Protein AF-A0A3D6EWJ1-F1 (afdb_monomer)

Sequence (166 aa):
MKTKVALLCLALIFSGMQVFAQLSKAEKKEWKKKAKEYAKNPSNLKTFTEAKQTADNDNSSLKGQVSTLNSQISQKNTRIAELEDQLSRMRGDLTSAKAELEQLKAAPPANSMDFSKGVVFKVQIGAFKNKDLSKYFENNPNFGGEATDKGEQKFTIGIFRDYWEA

Solvent-accessible surface area (backbone atoms only — not comparable to full-atom values): 9701 Å² total; per-residue (Å²): 112,71,68,61,52,50,52,51,52,55,52,56,58,61,74,64,60,75,78,71,86,70,73,48,76,65,55,52,52,51,53,54,49,52,53,54,52,37,70,75,38,60,65,61,48,51,54,52,50,53,51,49,52,50,50,53,50,50,52,52,50,51,51,52,51,51,54,50,50,50,51,52,50,52,52,50,52,54,51,50,54,52,52,52,53,50,51,54,51,52,52,50,51,52,51,51,53,50,52,51,50,53,48,42,67,76,54,57,77,80,63,90,82,55,77,92,59,82,75,72,40,63,39,71,81,48,71,37,71,90,63,88,64,68,88,50,34,86,83,27,99,48,33,45,69,49,82,42,100,84,63,30,37,35,33,30,43,50,76,26,79,43,78,91,78,91

Radius of gyration: 50.81 Å; Cα contacts (8 Å, |Δi|>4): 87; chains: 1; bounding box: 126×42×107 Å

Structure (mmCIF, N/CA/C/O backbone):
data_AF-A0A3D6EWJ1-F1
#
_entry.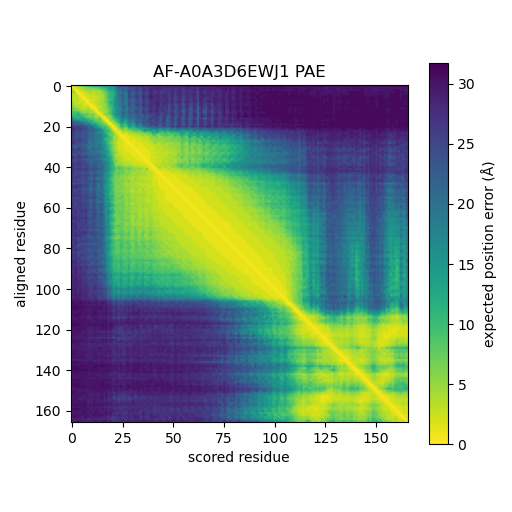id   AF-A0A3D6EWJ1-F1
#
loop_
_atom_site.group_PDB
_atom_site.id
_atom_site.type_symbol
_atom_site.label_atom_id
_atom_site.label_alt_id
_atom_site.label_comp_id
_atom_site.label_asym_id
_atom_site.label_entity_id
_atom_site.label_seq_id
_atom_site.pdbx_PDB_ins_code
_atom_site.Cartn_x
_atom_site.Cartn_y
_atom_site.Cartn_z
_atom_site.occupancy
_atom_site.B_iso_or_equiv
_atom_site.auth_seq_id
_atom_site.auth_comp_id
_atom_site.auth_asym_id
_atom_site.auth_atom_id
_atom_site.pdbx_PDB_model_num
ATOM 1 N N . MET A 1 1 ? -69.805 -19.965 7.493 1.00 55.84 1 MET A N 1
ATOM 2 C CA . MET A 1 1 ? -68.573 -19.210 7.146 1.00 55.84 1 MET A CA 1
ATOM 3 C C . MET A 1 1 ? -68.200 -18.165 8.199 1.00 55.84 1 MET A C 1
ATOM 5 O O . MET A 1 1 ? -67.041 -18.121 8.578 1.00 55.84 1 MET A O 1
ATOM 9 N N . LYS A 1 2 ? -69.157 -17.399 8.746 1.00 51.81 2 LYS A N 1
ATOM 10 C CA . LYS A 1 2 ? -68.913 -16.352 9.763 1.00 51.81 2 LYS A CA 1
ATOM 11 C C . LYS A 1 2 ? -68.191 -16.839 11.038 1.00 51.81 2 LYS A C 1
ATOM 13 O O . LYS A 1 2 ? -67.275 -16.182 11.508 1.00 51.81 2 LYS A O 1
ATOM 18 N N . THR A 1 3 ? -68.530 -18.027 11.540 1.00 54.56 3 THR A N 1
ATOM 19 C CA . THR A 1 3 ? -67.894 -18.642 12.723 1.00 54.56 3 THR A CA 1
ATOM 20 C C . THR A 1 3 ? -66.449 -19.083 12.488 1.00 54.56 3 THR A C 1
ATOM 22 O O . THR A 1 3 ? -65.616 -18.938 13.374 1.00 54.56 3 THR A O 1
ATOM 25 N N . LYS A 1 4 ? -66.122 -19.567 11.282 1.00 58.59 4 LYS A N 1
ATOM 26 C CA . LYS A 1 4 ? -64.748 -19.955 10.925 1.00 58.59 4 LYS A CA 1
ATOM 27 C C . LYS A 1 4 ? -63.838 -18.740 10.735 1.00 58.59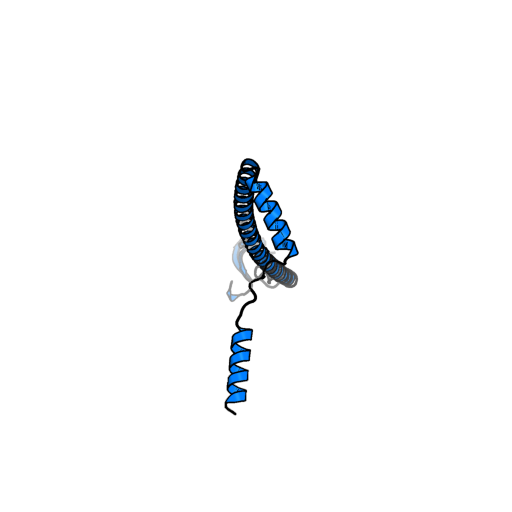 4 LYS A C 1
ATOM 29 O O . LYS A 1 4 ? -62.679 -18.799 11.116 1.00 58.59 4 LYS A O 1
ATOM 34 N N . VAL A 1 5 ? -64.378 -17.634 10.216 1.00 66.00 5 VAL A N 1
ATOM 35 C CA . VAL A 1 5 ? -63.655 -16.356 10.108 1.00 66.00 5 VAL A CA 1
ATOM 36 C C . VAL A 1 5 ? -63.413 -15.749 11.492 1.00 66.00 5 VAL A C 1
ATOM 38 O O . VAL A 1 5 ? -62.303 -15.318 11.770 1.00 66.00 5 VAL A O 1
ATOM 41 N N . ALA A 1 6 ? -64.394 -15.806 12.401 1.00 63.09 6 ALA A N 1
ATOM 42 C CA . ALA A 1 6 ? -64.214 -15.346 13.781 1.00 63.09 6 ALA A CA 1
ATOM 43 C C . ALA A 1 6 ? -63.142 -16.152 14.544 1.00 63.09 6 ALA A C 1
ATOM 45 O O . ALA A 1 6 ? -62.315 -15.566 15.235 1.00 63.09 6 ALA A O 1
ATOM 46 N N . LEU A 1 7 ? -63.108 -17.479 14.371 1.00 62.91 7 LEU A N 1
ATOM 47 C CA . LEU A 1 7 ? -62.064 -18.351 14.931 1.00 62.91 7 LEU A CA 1
ATOM 48 C C . LEU A 1 7 ? -60.674 -18.067 14.339 1.00 62.91 7 LEU A C 1
ATOM 50 O O . LEU A 1 7 ? -59.690 -18.068 15.073 1.00 62.91 7 LEU A O 1
ATOM 54 N N . LEU A 1 8 ? -60.594 -17.776 13.036 1.00 66.69 8 LEU A N 1
ATOM 55 C CA . LEU A 1 8 ? -59.346 -17.403 12.366 1.00 66.69 8 LEU A CA 1
ATOM 56 C C . LEU A 1 8 ? -58.818 -16.048 12.871 1.00 66.69 8 LEU A C 1
ATOM 58 O O . LEU A 1 8 ? -57.631 -15.912 13.155 1.00 66.69 8 LEU A O 1
ATOM 62 N N . CYS A 1 9 ? -59.704 -15.062 13.044 1.00 61.31 9 CYS A N 1
ATOM 63 C CA . CYS A 1 9 ? -59.353 -13.757 13.600 1.00 61.31 9 CYS A CA 1
ATOM 64 C C . CYS A 1 9 ? -58.920 -13.857 15.071 1.00 61.31 9 CYS A C 1
ATOM 66 O O . CYS A 1 9 ? -57.957 -13.205 15.460 1.00 61.31 9 CYS A O 1
ATOM 68 N N . LEU A 1 10 ? -59.568 -14.702 15.879 1.00 61.09 10 LEU A N 1
ATOM 69 C CA . LEU A 1 10 ? -59.196 -14.903 17.284 1.00 61.09 10 LEU A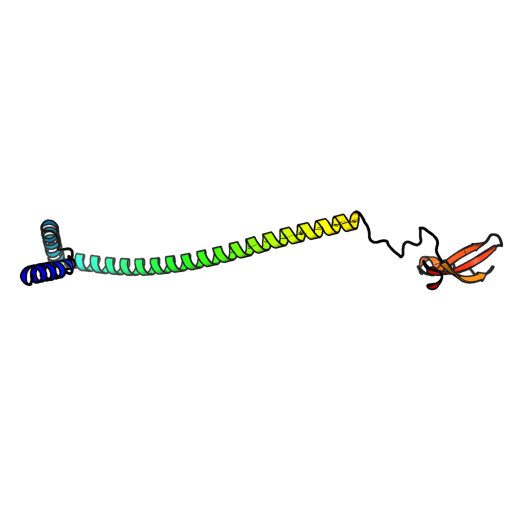 CA 1
ATOM 70 C C . LEU A 1 10 ? -57.836 -15.612 17.431 1.00 61.09 10 LEU A C 1
ATOM 72 O O . LEU A 1 10 ? -57.052 -15.263 18.312 1.00 61.09 10 LEU A O 1
ATOM 76 N N . ALA A 1 11 ? -57.521 -16.549 16.531 1.00 60.06 11 ALA A N 1
ATOM 77 C CA . ALA A 1 11 ? -56.213 -17.200 16.465 1.00 60.06 11 ALA A CA 1
ATOM 78 C C . ALA A 1 11 ? -55.091 -16.229 16.041 1.00 60.06 11 ALA A C 1
ATOM 80 O O . ALA A 1 11 ? -53.998 -16.281 16.600 1.00 60.06 11 ALA A O 1
ATOM 81 N N . LEU A 1 12 ? -55.381 -15.300 15.120 1.00 59.84 12 LEU A N 1
ATOM 82 C CA . LEU A 1 12 ? -54.441 -14.262 14.671 1.00 59.84 12 LEU A CA 1
ATOM 83 C C . LEU A 1 12 ? -54.114 -13.224 15.759 1.00 59.84 12 LEU A C 1
ATOM 85 O O . LEU A 1 12 ? -52.989 -12.726 15.816 1.00 59.84 12 LEU A O 1
ATOM 89 N N . ILE A 1 13 ? -55.061 -12.929 16.656 1.00 59.25 13 ILE A N 1
ATOM 90 C CA . ILE A 1 13 ? -54.839 -12.023 17.798 1.00 59.25 13 ILE A CA 1
ATOM 91 C C . ILE A 1 13 ? -53.928 -12.682 18.850 1.00 59.25 13 ILE A C 1
ATOM 93 O O . ILE A 1 13 ? -53.075 -12.013 19.433 1.00 59.25 13 ILE A O 1
ATOM 97 N N . PHE A 1 14 ? -54.043 -13.998 19.057 1.00 54.09 14 PHE A N 1
ATOM 98 C CA . PHE A 1 14 ? -53.220 -14.725 20.031 1.00 54.09 14 PHE A CA 1
ATOM 99 C C . PHE A 1 14 ? -51.765 -14.912 19.564 1.00 54.09 14 PHE A C 1
ATOM 101 O O . PHE A 1 14 ? -50.849 -14.902 20.383 1.00 54.09 14 PHE A O 1
ATOM 108 N N . SER A 1 15 ? -51.523 -14.996 18.250 1.00 54.94 15 SER A N 1
ATOM 109 C CA . SER A 1 15 ? -50.170 -15.052 17.671 1.00 54.94 15 SER A CA 1
ATOM 110 C C . SER A 1 15 ? -49.389 -13.731 17.736 1.00 54.94 15 SER A C 1
ATOM 112 O O . SER A 1 15 ? -48.186 -13.730 17.488 1.00 54.94 15 SER A O 1
ATOM 114 N N . GLY A 1 16 ? -50.047 -12.611 18.063 1.00 52.41 16 GLY A N 1
ATOM 115 C CA . GLY A 1 16 ? -49.419 -11.289 18.181 1.00 52.41 16 GLY A CA 1
ATOM 116 C C . GLY A 1 16 ? -48.942 -10.925 19.591 1.00 52.41 16 GLY A C 1
ATOM 117 O O . GLY A 1 16 ? -48.252 -9.920 19.762 1.00 52.41 16 GLY A O 1
ATOM 118 N N . MET A 1 17 ? -49.282 -11.716 20.614 1.00 53.72 17 MET A N 1
ATOM 119 C CA . MET A 1 17 ? -48.804 -11.469 21.973 1.00 53.72 17 MET A CA 1
ATOM 120 C C . MET A 1 17 ? -47.375 -11.989 22.085 1.00 53.72 17 MET A C 1
ATOM 122 O O . MET A 1 17 ? -47.140 -13.171 22.336 1.00 53.72 17 MET A O 1
ATOM 126 N N . GLN A 1 18 ? -46.404 -11.098 21.880 1.00 51.25 18 GLN A N 1
ATOM 127 C CA . GLN A 1 18 ? -45.023 -11.376 22.245 1.00 51.25 18 GLN A CA 1
ATOM 128 C C . GLN A 1 18 ? -45.007 -11.806 23.710 1.00 51.25 18 GLN A C 1
ATOM 130 O O . GLN A 1 18 ? -45.385 -11.046 24.603 1.00 51.25 18 GLN A O 1
ATOM 135 N N . VAL A 1 19 ? -44.621 -13.059 23.941 1.00 47.19 19 VAL A N 1
ATOM 136 C CA . VAL A 1 19 ? -44.406 -13.614 25.270 1.00 47.19 19 VAL A CA 1
ATOM 137 C C . VAL A 1 19 ? -43.287 -12.796 25.908 1.00 47.19 19 VAL A C 1
ATOM 139 O O . VAL A 1 19 ? -42.106 -13.075 25.716 1.00 47.19 19 VAL A O 1
ATOM 142 N N . PHE A 1 20 ? -43.649 -11.749 26.651 1.00 48.00 20 PHE A N 1
ATOM 143 C CA . PHE A 1 20 ? -42.757 -11.163 27.638 1.00 48.00 20 PHE A CA 1
ATOM 144 C C . PHE A 1 20 ? -42.365 -12.309 28.563 1.00 48.00 20 PHE A C 1
ATOM 146 O O . PHE A 1 20 ? -43.235 -12.914 29.189 1.00 48.00 20 PHE A O 1
ATOM 153 N N . ALA A 1 21 ? -41.078 -12.655 28.584 1.00 51.88 21 ALA A N 1
ATOM 154 C CA . ALA A 1 21 ? -40.547 -13.744 29.388 1.00 51.88 21 ALA A CA 1
ATOM 155 C C . ALA A 1 21 ? -40.971 -13.554 30.854 1.00 51.88 21 ALA A C 1
ATOM 157 O O . ALA A 1 21 ? -40.426 -12.741 31.601 1.00 51.88 21 ALA A O 1
ATOM 158 N N . GLN A 1 22 ? -42.017 -14.270 31.254 1.00 61.81 22 GLN A N 1
ATOM 159 C CA . GLN A 1 22 ? -42.576 -14.198 32.587 1.00 61.81 22 GLN A CA 1
ATOM 160 C C . GLN A 1 22 ? -41.682 -15.030 33.502 1.00 61.81 22 GLN A C 1
ATOM 162 O O . GLN A 1 22 ? -41.661 -16.252 33.380 1.00 61.81 22 GLN A O 1
ATOM 167 N N . LEU A 1 23 ? -40.969 -14.364 34.420 1.00 65.25 23 LEU A N 1
ATOM 168 C CA . LEU A 1 23 ? -40.141 -14.997 35.456 1.00 65.25 23 LEU A CA 1
ATOM 169 C C . LEU A 1 23 ? -40.836 -16.242 36.023 1.00 65.25 23 LEU A C 1
ATOM 171 O O . LEU A 1 23 ? -41.967 -16.159 36.534 1.00 65.25 23 LEU A O 1
ATOM 175 N N . SER A 1 24 ? -40.159 -17.384 35.941 1.00 81.25 24 SER A N 1
ATOM 176 C CA . SER A 1 24 ? -40.649 -18.653 36.468 1.00 81.25 24 SER A CA 1
ATOM 177 C C . SER A 1 24 ? -40.920 -18.541 37.973 1.00 81.25 24 SER A C 1
ATOM 179 O O . SER A 1 24 ? -40.385 -17.677 38.676 1.00 81.25 24 SER A O 1
ATOM 181 N N . LYS A 1 25 ? -41.772 -19.419 38.522 1.00 83.25 25 LYS A N 1
ATOM 182 C CA . LYS A 1 25 ? -42.078 -19.411 39.968 1.00 83.25 25 LYS A CA 1
ATOM 183 C C . LYS A 1 25 ? -40.814 -19.558 40.830 1.00 83.25 25 LYS A C 1
ATOM 185 O O . LYS A 1 25 ? -40.758 -18.973 41.913 1.00 83.25 25 LYS A O 1
ATOM 190 N N . ALA A 1 26 ? -39.822 -20.311 40.348 1.00 82.56 26 ALA A N 1
ATOM 191 C CA . ALA A 1 26 ? -38.528 -20.473 41.002 1.00 82.56 26 ALA A CA 1
ATOM 192 C C . ALA A 1 26 ? -37.751 -19.149 41.022 1.00 82.56 26 ALA A C 1
ATOM 194 O O . ALA A 1 26 ? -37.406 -18.666 42.099 1.00 82.56 26 ALA A O 1
ATOM 195 N N . GLU A 1 27 ? -37.601 -18.494 39.870 1.00 83.19 27 GLU A N 1
ATOM 196 C CA . GLU A 1 27 ? -36.899 -17.210 39.775 1.00 83.19 27 GLU A CA 1
ATOM 197 C C . GLU A 1 27 ? -37.601 -16.118 40.590 1.00 83.19 27 GLU A C 1
ATOM 199 O O . GLU A 1 27 ? -36.949 -15.388 41.333 1.00 83.19 27 GLU A O 1
ATOM 204 N N . LYS A 1 28 ? -38.940 -16.038 40.563 1.00 85.81 28 LYS A N 1
ATOM 205 C CA . LYS A 1 28 ? -39.687 -15.093 41.417 1.00 85.81 28 LYS A CA 1
ATOM 206 C C . LYS A 1 28 ? -39.374 -15.288 42.903 1.00 85.81 28 LYS A C 1
ATOM 208 O O . LYS A 1 28 ? -39.279 -14.307 43.643 1.00 85.81 28 LYS A O 1
ATOM 213 N N . LYS A 1 29 ? -39.222 -16.536 43.360 1.00 89.62 29 LYS A N 1
ATOM 214 C CA . LYS A 1 29 ? -38.876 -16.845 44.757 1.00 89.62 29 LYS A CA 1
ATOM 215 C C . LYS A 1 29 ? -37.445 -16.412 45.082 1.00 89.62 29 LYS A C 1
ATOM 217 O O . LYS A 1 29 ? -37.226 -15.870 46.166 1.00 89.62 29 LYS A O 1
ATOM 222 N N . GLU A 1 30 ? -36.501 -16.606 44.167 1.00 88.38 30 GLU A N 1
ATOM 223 C CA . GLU A 1 30 ? -35.112 -16.163 44.335 1.00 88.38 30 GLU A CA 1
ATOM 224 C C . GLU A 1 30 ? -34.973 -14.641 44.342 1.00 88.38 30 GLU A C 1
ATOM 226 O O . GLU A 1 30 ? -34.381 -14.084 45.267 1.00 88.38 30 GLU A O 1
ATOM 231 N N . TRP A 1 31 ? -35.602 -13.947 43.394 1.00 87.75 31 TRP A N 1
ATOM 232 C CA . TRP A 1 31 ? -35.613 -12.484 43.354 1.00 87.75 31 TRP A CA 1
ATOM 233 C C . TRP A 1 31 ? -36.276 -11.878 44.591 1.00 87.75 31 TRP A C 1
ATOM 235 O O . TRP A 1 31 ? -35.789 -10.886 45.127 1.00 87.75 31 TRP A O 1
ATOM 245 N N . LYS A 1 32 ? -37.330 -12.512 45.125 1.00 89.50 32 LYS A N 1
ATOM 246 C CA . LYS A 1 32 ? -37.955 -12.086 46.387 1.00 89.50 32 LYS A CA 1
ATOM 247 C C . LYS A 1 32 ? -37.024 -12.263 47.594 1.00 89.50 32 LYS A C 1
ATOM 249 O O . LYS A 1 32 ? -37.067 -11.437 48.506 1.00 89.50 32 LYS A O 1
ATOM 254 N N . LYS A 1 33 ? -36.197 -13.316 47.625 1.00 91.00 33 LYS A N 1
ATOM 255 C CA . LYS A 1 33 ? -35.164 -13.494 48.661 1.00 91.00 33 LYS A CA 1
ATOM 256 C C . LYS A 1 33 ? -34.076 -12.425 48.537 1.00 91.00 33 LYS A C 1
ATOM 258 O O . LYS A 1 33 ? -33.839 -11.730 49.520 1.00 91.00 33 LYS A O 1
ATOM 263 N N . LYS A 1 34 ? -33.515 -12.227 47.338 1.00 85.94 34 LYS A N 1
ATOM 264 C CA . LYS A 1 34 ? -32.511 -11.182 47.067 1.00 85.94 34 LYS A CA 1
ATOM 265 C C . LYS A 1 34 ? -33.019 -9.786 47.435 1.00 85.94 34 LYS A C 1
ATOM 267 O O . LYS A 1 34 ? -32.325 -9.042 48.114 1.00 85.94 34 LYS A O 1
ATOM 272 N N . ALA A 1 35 ? -34.259 -9.450 47.075 1.00 86.38 35 ALA A N 1
ATOM 273 C CA . ALA A 1 35 ? -34.864 -8.166 47.429 1.00 86.38 35 ALA A CA 1
ATOM 274 C C . ALA A 1 35 ? -34.955 -7.957 48.952 1.00 86.38 35 ALA A C 1
ATOM 276 O O . ALA A 1 35 ? -34.638 -6.878 49.447 1.00 86.38 35 ALA A O 1
ATOM 277 N N . LYS A 1 36 ? -35.341 -8.993 49.713 1.00 90.38 36 LYS A N 1
ATOM 278 C CA . LYS A 1 36 ? -35.348 -8.927 51.185 1.00 90.38 36 LYS A CA 1
ATOM 279 C C . LYS A 1 36 ? -33.945 -8.779 51.771 1.00 90.38 36 LYS A C 1
ATOM 281 O O . LYS A 1 36 ? -33.791 -8.114 52.788 1.00 90.38 36 LYS A O 1
ATOM 286 N N . GLU A 1 37 ? -32.948 -9.416 51.174 1.00 86.62 37 GLU A N 1
ATOM 287 C CA . GLU A 1 37 ? -31.558 -9.348 51.623 1.00 86.62 37 GLU A CA 1
ATOM 288 C C . GLU A 1 37 ? -30.960 -7.950 51.422 1.00 86.62 37 GLU A C 1
ATOM 290 O O . GLU A 1 37 ? -30.410 -7.381 52.363 1.00 86.62 37 GLU A O 1
ATOM 295 N N . TYR A 1 38 ? -31.174 -7.338 50.254 1.00 85.25 38 TYR A N 1
ATOM 296 C CA . TYR A 1 38 ? -30.770 -5.952 50.000 1.00 85.25 38 TYR A CA 1
ATOM 297 C C . TYR A 1 38 ? -31.544 -4.937 50.848 1.00 85.25 38 TYR A C 1
ATOM 299 O O . TYR A 1 38 ? -30.961 -3.954 51.294 1.00 85.25 38 TYR A O 1
ATOM 307 N N . ALA A 1 39 ? -32.827 -5.186 51.135 1.00 85.44 39 ALA A N 1
ATOM 308 C CA . ALA A 1 39 ? -33.602 -4.339 52.044 1.00 85.44 39 ALA A CA 1
ATOM 309 C C . ALA A 1 39 ? -33.053 -4.361 53.482 1.00 85.44 39 ALA A C 1
ATOM 311 O O . ALA A 1 39 ? -33.124 -3.354 54.181 1.00 85.44 39 ALA A O 1
ATOM 312 N N . LYS A 1 40 ? -32.495 -5.496 53.926 1.00 90.38 40 LYS A N 1
ATOM 313 C CA . LYS A 1 40 ? -31.841 -5.619 55.239 1.00 90.38 40 LYS A CA 1
ATOM 314 C C . LYS A 1 40 ? -30.445 -4.995 55.271 1.00 90.38 40 LYS A C 1
ATOM 316 O O . LYS A 1 40 ? -30.027 -4.554 56.333 1.00 90.38 40 LYS A O 1
ATOM 321 N N . ASN A 1 41 ? -29.750 -4.942 54.132 1.00 87.00 41 ASN A N 1
ATOM 322 C CA . ASN A 1 41 ? -28.384 -4.423 54.015 1.00 87.00 41 ASN A CA 1
ATOM 323 C C . ASN A 1 41 ? -28.268 -3.365 52.896 1.00 87.00 41 ASN A C 1
ATOM 325 O O . ASN A 1 41 ? -27.738 -3.665 51.820 1.00 87.00 41 ASN A O 1
ATOM 329 N N . PRO A 1 42 ? -28.703 -2.111 53.136 1.00 88.25 42 PRO A N 1
ATOM 330 C CA . PRO A 1 42 ? -28.682 -1.043 52.129 1.00 88.25 42 PRO A CA 1
ATOM 331 C C . PRO A 1 42 ? -27.282 -0.712 51.584 1.00 88.25 42 PRO A C 1
ATOM 333 O O . PRO A 1 42 ? -27.146 -0.338 50.421 1.00 88.25 42 PRO A O 1
ATOM 336 N N . SER A 1 43 ? -26.233 -0.888 52.399 1.00 90.44 43 SER A N 1
ATOM 337 C CA . SER A 1 43 ? -24.837 -0.662 51.991 1.00 90.44 43 SER A CA 1
ATOM 338 C C . SER A 1 43 ? -24.434 -1.549 50.806 1.00 90.44 43 SER A C 1
ATOM 340 O O . SER A 1 43 ? -23.906 -1.062 49.810 1.00 90.44 43 SER A O 1
ATOM 342 N N . ASN A 1 44 ? -24.795 -2.837 50.849 1.00 89.50 44 ASN A N 1
ATOM 343 C CA . ASN A 1 44 ? -24.465 -3.790 49.787 1.00 89.50 44 ASN A CA 1
ATOM 344 C C . ASN A 1 44 ? -25.153 -3.432 48.463 1.00 89.50 44 ASN A C 1
ATOM 346 O O . ASN A 1 44 ? -24.581 -3.639 47.394 1.00 89.50 44 ASN A O 1
ATOM 350 N N . LEU A 1 45 ? -26.374 -2.886 48.523 1.00 89.69 45 LEU A N 1
ATOM 351 C CA . LEU A 1 45 ? -27.090 -2.427 47.333 1.00 89.69 45 LEU A CA 1
ATOM 352 C C . LEU A 1 45 ? -26.395 -1.217 46.697 1.00 89.69 45 LEU A C 1
ATOM 354 O O . LEU A 1 45 ? -26.269 -1.160 45.472 1.00 89.69 45 LEU A O 1
ATOM 358 N N . LYS A 1 46 ? -25.921 -0.274 47.521 1.00 92.38 46 LYS A N 1
ATOM 359 C CA . LYS A 1 46 ? -25.147 0.880 47.054 1.00 92.38 46 LYS A CA 1
ATOM 360 C C . LYS A 1 46 ? -23.858 0.425 46.366 1.00 92.38 46 LYS A C 1
ATOM 362 O O . LYS A 1 46 ? -23.668 0.755 45.200 1.00 92.38 46 LYS A O 1
ATOM 367 N N . THR A 1 47 ? -23.052 -0.413 47.022 1.00 94.25 47 THR A N 1
ATOM 368 C CA . THR A 1 47 ? -21.808 -0.951 46.444 1.00 94.25 47 THR A CA 1
ATOM 369 C C . THR A 1 47 ? -22.056 -1.702 45.139 1.00 94.25 47 THR A C 1
ATOM 371 O O . THR A 1 47 ? -21.321 -1.518 44.174 1.00 94.25 47 THR A O 1
ATOM 374 N N . PHE A 1 48 ? -23.109 -2.522 45.070 1.00 93.44 48 PHE A N 1
ATOM 375 C CA . PHE A 1 48 ? -23.456 -3.237 43.842 1.00 93.44 48 PHE A CA 1
ATOM 376 C C . PHE A 1 48 ? -23.851 -2.282 42.707 1.00 93.44 48 PHE A C 1
ATOM 378 O O . PHE A 1 48 ? -23.444 -2.482 41.566 1.00 93.44 48 PHE A O 1
ATOM 385 N N . THR A 1 49 ? -24.617 -1.234 43.013 1.00 93.44 49 THR A N 1
ATOM 386 C CA . THR A 1 49 ? -25.042 -0.235 42.021 1.00 93.44 49 THR A CA 1
ATOM 387 C C . THR A 1 49 ? -23.854 0.571 41.500 1.00 93.44 49 THR A C 1
ATOM 389 O O . THR A 1 49 ? -23.732 0.755 40.292 1.00 93.44 49 THR A O 1
ATOM 392 N N . GLU A 1 50 ? -22.953 0.997 42.386 1.00 96.50 50 GLU A N 1
ATOM 393 C CA . GLU A 1 50 ? -21.722 1.705 42.018 1.00 96.50 50 GLU A CA 1
ATOM 394 C C . GLU A 1 50 ? -20.803 0.817 41.170 1.00 96.50 50 GLU A C 1
ATOM 396 O O . GLU A 1 50 ? -20.358 1.237 40.105 1.00 96.50 50 GLU A O 1
ATOM 401 N N . ALA A 1 51 ? -20.597 -0.443 41.567 1.00 97.06 51 ALA A N 1
ATOM 402 C CA . ALA A 1 51 ? -19.810 -1.398 40.791 1.00 97.06 51 ALA A CA 1
ATOM 403 C C . ALA A 1 51 ? -20.423 -1.669 39.408 1.00 97.06 51 ALA A C 1
ATOM 405 O O . ALA A 1 51 ? -19.701 -1.730 38.414 1.00 97.06 51 ALA A O 1
ATOM 406 N N . LYS A 1 52 ? -21.755 -1.791 39.324 1.00 97.38 52 LYS A N 1
ATOM 407 C CA . LYS A 1 52 ? -22.467 -1.955 38.052 1.00 97.38 52 LYS A CA 1
ATOM 408 C C . LYS A 1 52 ? -22.308 -0.720 37.164 1.00 97.38 52 LYS A C 1
ATOM 410 O O . LYS A 1 52 ? -22.067 -0.873 35.974 1.00 97.38 52 LYS A O 1
ATOM 415 N N . GLN A 1 53 ? -22.394 0.483 37.731 1.00 97.69 53 GLN A N 1
ATOM 416 C CA . GLN A 1 53 ? -22.168 1.720 36.985 1.00 97.69 53 GLN A CA 1
ATOM 417 C C . GLN A 1 53 ? -20.739 1.791 36.432 1.00 97.69 53 GLN A C 1
ATOM 419 O O . GLN A 1 53 ? -20.554 2.137 35.268 1.00 97.69 53 GLN A O 1
ATOM 424 N N . THR A 1 54 ? -19.737 1.430 37.236 1.00 97.81 54 THR A N 1
ATOM 425 C CA . THR A 1 54 ? -18.341 1.349 36.782 1.00 97.81 54 THR A CA 1
ATOM 426 C C . THR A 1 54 ? -18.185 0.323 35.662 1.00 97.81 54 THR A C 1
ATOM 428 O O . THR A 1 54 ? -17.643 0.652 34.613 1.00 97.81 54 THR A O 1
ATOM 431 N N . ALA A 1 55 ? -18.741 -0.880 35.823 1.00 98.06 55 ALA A N 1
ATOM 432 C CA . ALA A 1 55 ? -18.692 -1.913 34.791 1.00 98.06 55 ALA A CA 1
ATOM 433 C C . ALA A 1 55 ? -19.406 -1.492 33.492 1.00 98.06 55 ALA A C 1
ATOM 435 O O . ALA A 1 55 ? -18.919 -1.785 32.401 1.00 98.06 55 ALA A O 1
ATOM 436 N N . ASP A 1 56 ? -20.534 -0.782 33.584 1.00 97.88 56 ASP A N 1
ATOM 437 C CA . ASP A 1 56 ? -21.251 -0.240 32.423 1.00 97.88 56 ASP A CA 1
ATOM 438 C C . ASP A 1 56 ? -20.407 0.820 31.688 1.00 97.88 56 ASP A C 1
ATOM 440 O O . ASP A 1 56 ? -20.356 0.836 30.450 1.00 97.88 56 ASP A O 1
ATOM 444 N N . ASN A 1 57 ? -19.699 1.673 32.437 1.00 98.12 57 ASN A N 1
ATOM 445 C CA . ASN A 1 57 ? -18.779 2.665 31.881 1.00 98.12 57 ASN A CA 1
ATOM 446 C C . ASN A 1 57 ? -17.579 1.993 31.192 1.00 98.12 57 ASN A C 1
ATOM 448 O O . ASN A 1 57 ? -17.259 2.327 30.048 1.00 98.12 57 ASN A O 1
ATOM 452 N N . ASP A 1 58 ? -16.959 1.007 31.843 1.00 98.19 58 ASP A N 1
ATOM 453 C CA . ASP A 1 58 ? -15.820 0.261 31.301 1.00 98.19 58 ASP A CA 1
ATOM 454 C C . ASP A 1 58 ? -16.212 -0.505 30.037 1.00 98.19 58 ASP A C 1
ATOM 456 O O . ASP A 1 58 ? -15.511 -0.451 29.028 1.00 98.19 58 ASP A O 1
ATOM 460 N N . ASN A 1 59 ? -17.376 -1.157 30.041 1.00 98.12 59 ASN A N 1
ATOM 461 C CA . ASN A 1 59 ? -17.899 -1.859 28.873 1.00 98.12 59 ASN A CA 1
ATOM 462 C C . ASN A 1 59 ? -18.155 -0.898 27.700 1.00 98.12 59 ASN A C 1
ATOM 464 O O . ASN A 1 59 ? -17.903 -1.237 26.543 1.00 98.12 59 ASN A O 1
ATOM 468 N N . SER A 1 60 ? -18.626 0.318 27.983 1.00 98.19 60 SER A N 1
ATOM 469 C CA . SER A 1 60 ? -18.812 1.357 26.962 1.00 98.19 60 SER A CA 1
ATOM 470 C C . SER A 1 60 ? -17.471 1.831 26.389 1.00 98.19 60 SER A C 1
ATOM 472 O O . SER A 1 60 ? -17.329 1.942 25.170 1.00 98.19 60 SER A O 1
ATOM 474 N N . SER A 1 61 ? -16.466 2.027 27.247 1.00 98.44 61 SER A N 1
ATOM 475 C CA . SER A 1 61 ? -15.099 2.381 26.845 1.00 98.44 61 SER A CA 1
ATOM 476 C C . SER A 1 61 ? -14.455 1.287 25.987 1.00 98.44 61 SER A C 1
ATOM 478 O O . SER A 1 61 ? -13.980 1.559 24.882 1.00 98.44 61 SER A O 1
ATOM 480 N N . LEU A 1 62 ? -14.517 0.030 26.434 1.00 98.56 62 LEU A N 1
ATOM 481 C CA . LEU A 1 62 ? -13.985 -1.125 25.710 1.00 98.56 62 LEU A CA 1
ATOM 482 C C . LEU A 1 62 ? -14.652 -1.297 24.343 1.00 98.56 62 LEU A C 1
ATOM 484 O O . LEU A 1 62 ? -13.963 -1.546 23.356 1.00 98.56 62 LEU A O 1
ATOM 488 N N . LYS A 1 63 ? -15.971 -1.096 24.239 1.00 98.25 63 LYS A N 1
ATOM 489 C CA . LYS A 1 63 ? -16.666 -1.098 22.940 1.00 98.25 63 LYS A CA 1
ATOM 490 C C . LYS A 1 63 ? -16.139 -0.012 22.001 1.00 98.25 63 LYS A C 1
ATOM 492 O O . LYS A 1 63 ? -15.935 -0.285 20.818 1.00 98.25 63 LYS A O 1
ATOM 497 N N . GLY A 1 64 ? -15.877 1.189 22.518 1.00 98.50 64 GLY A N 1
ATOM 498 C CA . GLY A 1 64 ? -15.258 2.273 21.752 1.00 98.50 64 GLY A CA 1
ATOM 499 C C . GLY A 1 64 ? -13.850 1.919 21.262 1.00 98.50 64 GLY A C 1
ATOM 500 O O . GLY A 1 64 ? -13.527 2.124 20.088 1.00 98.50 64 GLY A O 1
ATOM 501 N N . GLN A 1 65 ? -13.030 1.314 22.124 1.00 98.50 65 GLN A N 1
ATOM 502 C CA . GLN A 1 65 ? -11.690 0.841 21.759 1.00 98.50 65 GLN A CA 1
ATOM 503 C C . GLN A 1 65 ? -11.743 -0.251 20.685 1.00 98.50 65 GLN A C 1
ATOM 505 O O . GLN A 1 65 ? -11.033 -0.152 19.687 1.00 98.50 65 GLN A O 1
ATOM 510 N N . VAL A 1 66 ? -12.629 -1.243 20.826 1.00 98.50 66 VAL A N 1
ATOM 511 C CA . VAL A 1 66 ? -12.824 -2.308 19.826 1.00 98.50 66 VAL A CA 1
ATOM 512 C C . VAL A 1 66 ? -13.256 -1.726 18.480 1.00 98.50 66 VAL A C 1
ATOM 514 O O . VAL A 1 66 ? -12.695 -2.087 17.448 1.00 98.50 66 VAL A O 1
ATOM 517 N N . SER A 1 67 ? -14.198 -0.780 18.473 1.00 98.38 67 SER A N 1
ATOM 518 C CA . SER A 1 67 ? -14.612 -0.092 17.243 1.00 98.38 67 SER A CA 1
ATOM 519 C C . SER A 1 67 ? -13.448 0.648 16.577 1.00 98.38 67 SER A C 1
ATOM 521 O O . SER A 1 67 ? -13.315 0.634 15.352 1.00 98.38 67 SER A O 1
ATOM 523 N N . THR A 1 68 ? -12.590 1.279 17.377 1.00 98.44 68 THR A N 1
ATOM 524 C CA . THR A 1 68 ? -11.422 2.023 16.889 1.00 98.44 68 THR A CA 1
ATOM 525 C C . THR A 1 68 ? -10.374 1.079 16.303 1.00 98.44 68 THR A C 1
ATOM 527 O O . THR A 1 68 ? -9.902 1.302 15.188 1.00 98.44 68 THR A O 1
ATOM 530 N N . LEU A 1 69 ? -10.055 -0.013 17.004 1.00 98.56 69 LEU A N 1
ATOM 531 C CA . LEU A 1 69 ? -9.125 -1.039 16.529 1.00 98.56 69 LEU A CA 1
ATOM 532 C C . LEU A 1 69 ? -9.622 -1.704 15.243 1.00 98.56 69 LEU A C 1
ATOM 534 O O . LEU A 1 69 ? -8.840 -1.879 14.313 1.00 98.56 69 LEU A O 1
ATOM 538 N N . ASN A 1 70 ? -10.918 -2.000 15.139 1.00 98.25 70 ASN A N 1
ATOM 539 C CA . ASN A 1 70 ? -11.501 -2.552 13.914 1.00 98.25 70 ASN A CA 1
ATOM 540 C C . ASN A 1 70 ? -11.349 -1.598 12.722 1.00 98.25 70 ASN A C 1
ATOM 542 O O . ASN A 1 70 ? -10.991 -2.036 11.628 1.00 98.25 70 ASN A O 1
ATOM 546 N N . SER A 1 71 ? -11.556 -0.294 12.931 1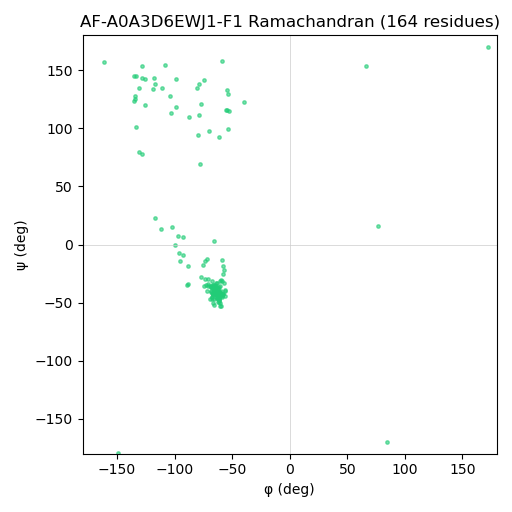.00 98.44 71 SER A N 1
ATOM 547 C CA . SER A 1 71 ? -11.320 0.719 11.8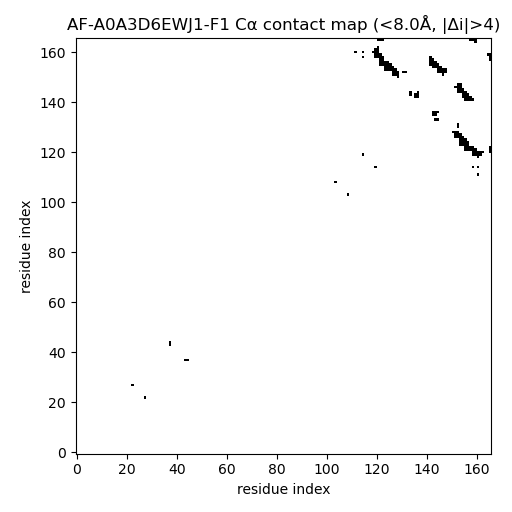94 1.00 98.44 71 SER A CA 1
ATOM 548 C C . SER A 1 71 ? -9.850 0.749 11.456 1.00 98.44 71 SER A C 1
ATOM 550 O O . SER A 1 71 ? -9.552 0.703 10.261 1.00 98.44 71 SER A O 1
ATOM 552 N N . GLN A 1 72 ? -8.915 0.724 12.411 1.00 98.56 72 GLN A N 1
ATOM 553 C CA . GLN A 1 72 ? -7.478 0.686 12.117 1.00 98.56 72 GLN A CA 1
ATOM 554 C C . GLN A 1 72 ? -7.060 -0.585 11.365 1.00 98.56 72 GLN A C 1
ATOM 556 O O . GLN A 1 72 ? -6.254 -0.509 10.438 1.00 98.56 72 GLN A O 1
ATOM 561 N N . ILE A 1 73 ? -7.604 -1.748 11.734 1.00 98.50 73 ILE A N 1
ATOM 562 C CA . ILE A 1 73 ? -7.361 -3.016 11.031 1.00 98.50 73 ILE A CA 1
ATOM 563 C C . ILE A 1 73 ? -7.864 -2.919 9.590 1.00 98.50 73 ILE A C 1
ATOM 565 O O . ILE A 1 73 ? -7.127 -3.258 8.667 1.00 98.50 73 ILE A O 1
ATOM 569 N N . SER A 1 74 ? -9.074 -2.394 9.378 1.00 98.38 74 SER A N 1
ATOM 570 C CA . SER A 1 74 ? -9.618 -2.199 8.032 1.00 98.38 74 SER A CA 1
ATOM 571 C C . SER A 1 74 ? -8.722 -1.295 7.182 1.00 98.38 74 SER A C 1
ATOM 573 O O . SER A 1 74 ? -8.420 -1.636 6.042 1.00 98.38 74 SER A O 1
ATOM 575 N N . GLN A 1 75 ? -8.250 -0.174 7.735 1.00 98.44 75 GLN A N 1
ATOM 576 C CA . GLN A 1 75 ? -7.338 0.738 7.035 1.00 98.44 75 GLN A CA 1
ATOM 577 C C . GLN A 1 75 ? -6.001 0.070 6.690 1.00 98.44 75 GLN A C 1
ATOM 579 O O . GLN A 1 75 ? -5.503 0.217 5.573 1.00 98.44 75 GLN A O 1
ATOM 584 N N . LYS A 1 76 ? -5.422 -0.690 7.629 1.00 98.44 76 LYS A N 1
ATOM 585 C CA . LYS A 1 76 ? -4.182 -1.443 7.395 1.00 98.44 76 LYS A CA 1
ATOM 586 C C . LYS A 1 76 ? -4.359 -2.498 6.304 1.00 98.44 76 LYS A C 1
ATOM 588 O O . LYS A 1 76 ? -3.483 -2.609 5.455 1.00 98.44 76 LYS A O 1
ATOM 593 N N . ASN A 1 77 ? -5.485 -3.207 6.280 1.00 98.44 77 ASN A N 1
ATOM 594 C CA . ASN A 1 77 ? -5.779 -4.195 5.240 1.00 98.44 77 ASN A CA 1
ATOM 595 C C . ASN A 1 77 ? -5.875 -3.550 3.852 1.00 98.44 77 ASN A C 1
ATOM 597 O O . ASN A 1 77 ? -5.271 -4.056 2.909 1.00 98.44 77 ASN A O 1
ATOM 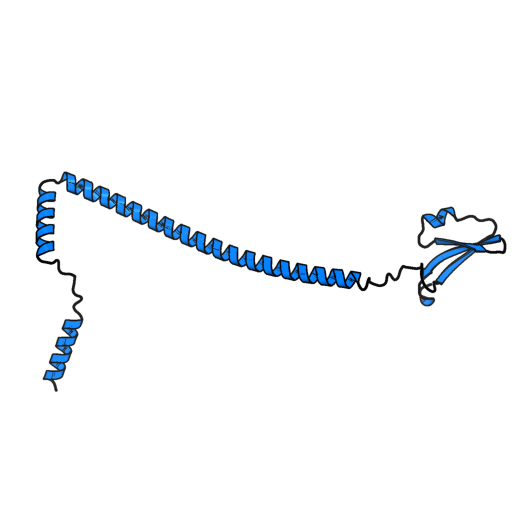601 N N . THR A 1 78 ? -6.547 -2.400 3.728 1.00 98.50 78 THR A N 1
ATOM 602 C CA . THR A 1 78 ? -6.573 -1.640 2.466 1.00 98.50 78 THR A CA 1
ATOM 603 C C . THR A 1 78 ? -5.167 -1.240 2.024 1.00 98.50 78 THR A C 1
ATOM 605 O O . THR A 1 78 ? -4.823 -1.377 0.853 1.00 98.50 78 THR A O 1
ATOM 608 N N . ARG A 1 79 ? -4.325 -0.784 2.960 1.00 98.31 79 ARG A N 1
ATOM 609 C CA . ARG A 1 79 ? -2.950 -0.388 2.639 1.00 98.31 79 ARG A CA 1
ATOM 610 C C . ARG A 1 79 ? -2.078 -1.571 2.217 1.00 98.31 79 ARG A C 1
ATOM 612 O O . ARG A 1 79 ? -1.226 -1.403 1.352 1.00 98.31 79 ARG A O 1
ATOM 619 N N . ILE A 1 80 ? -2.274 -2.741 2.822 1.00 98.50 80 ILE A N 1
ATOM 620 C CA . ILE A 1 80 ? -1.581 -3.973 2.428 1.00 98.50 80 ILE A CA 1
ATOM 621 C C . ILE A 1 80 ? -1.936 -4.330 0.984 1.00 98.50 80 ILE A C 1
ATOM 623 O O . ILE A 1 80 ? -1.022 -4.491 0.182 1.00 98.50 80 ILE A O 1
ATOM 627 N N . ALA A 1 81 ? -3.225 -4.347 0.635 1.00 98.44 81 ALA A N 1
ATOM 628 C CA . ALA A 1 81 ? -3.668 -4.645 -0.728 1.00 98.44 81 ALA A CA 1
ATOM 629 C C . ALA A 1 81 ? -3.061 -3.675 -1.763 1.00 98.44 81 ALA A C 1
ATOM 631 O O . ALA A 1 81 ? -2.566 -4.095 -2.805 1.00 98.44 81 ALA A O 1
ATOM 632 N N . GLU A 1 82 ? -3.013 -2.377 -1.449 1.00 98.31 82 GLU A N 1
ATOM 633 C CA . GLU A 1 82 ? -2.396 -1.377 -2.329 1.00 98.31 82 GLU A CA 1
ATOM 634 C C . GLU A 1 82 ? -0.887 -1.616 -2.531 1.00 98.31 82 GLU A C 1
ATOM 636 O O . GLU A 1 82 ? -0.373 -1.490 -3.643 1.00 98.31 82 GLU A O 1
ATOM 641 N N . LEU A 1 83 ? -0.162 -1.975 -1.467 1.00 98.50 83 LEU A N 1
ATOM 642 C CA . LEU A 1 83 ? 1.270 -2.279 -1.548 1.00 98.50 83 LEU A CA 1
ATOM 643 C C . LEU A 1 83 ? 1.542 -3.576 -2.323 1.00 98.50 83 LEU A C 1
ATOM 645 O O . LEU A 1 83 ? 2.530 -3.652 -3.057 1.00 98.50 83 LEU A O 1
ATOM 649 N N . GLU A 1 84 ? 0.679 -4.582 -2.189 1.00 98.31 84 GLU A N 1
ATOM 650 C CA . GLU A 1 84 ? 0.757 -5.826 -2.962 1.00 98.31 84 GLU A CA 1
ATOM 651 C C . GLU A 1 84 ? 0.565 -5.565 -4.464 1.00 98.31 84 GLU A C 1
ATOM 653 O O . GLU A 1 84 ? 1.365 -6.042 -5.278 1.00 98.31 84 GLU A O 1
ATOM 658 N N . ASP A 1 85 ? -0.408 -4.729 -4.832 1.00 98.38 85 ASP A N 1
ATOM 659 C CA . ASP A 1 85 ? -0.628 -4.300 -6.217 1.00 98.38 85 ASP A CA 1
ATOM 660 C C . ASP A 1 85 ? 0.578 -3.536 -6.781 1.00 98.38 85 ASP A C 1
ATOM 662 O O . ASP A 1 85 ? 1.018 -3.793 -7.907 1.00 98.38 85 ASP A O 1
ATOM 666 N N . GLN A 1 86 ? 1.157 -2.617 -6.000 1.00 98.31 86 GLN A N 1
ATOM 667 C CA . GLN A 1 86 ? 2.362 -1.881 -6.399 1.00 98.31 86 GLN A CA 1
ATOM 668 C C . GLN A 1 86 ? 3.559 -2.815 -6.613 1.00 98.31 86 GLN A C 1
ATOM 670 O O . GLN A 1 86 ? 4.272 -2.684 -7.610 1.00 98.31 86 GLN A O 1
ATOM 675 N N . LEU A 1 87 ? 3.768 -3.788 -5.722 1.00 98.19 87 LEU A N 1
ATOM 676 C CA . LEU A 1 87 ? 4.826 -4.790 -5.868 1.00 98.19 87 LEU A CA 1
ATOM 677 C C . LEU A 1 87 ? 4.637 -5.647 -7.121 1.00 98.19 87 LEU A C 1
ATOM 679 O O . LEU A 1 87 ? 5.616 -5.944 -7.808 1.00 98.19 87 LEU A O 1
ATOM 683 N N . SER A 1 88 ? 3.400 -6.036 -7.429 1.00 98.19 88 SER A N 1
ATOM 684 C CA . SER A 1 88 ? 3.079 -6.789 -8.643 1.00 98.19 88 SER A CA 1
ATOM 685 C C . SER A 1 88 ? 3.439 -5.997 -9.905 1.00 98.19 88 SER A C 1
ATOM 687 O O . SER A 1 88 ? 4.156 -6.506 -10.771 1.00 98.19 88 SER A O 1
ATOM 689 N N . ARG A 1 89 ? 3.051 -4.716 -9.965 1.00 98.06 89 ARG A N 1
ATOM 690 C CA . ARG A 1 89 ? 3.386 -3.815 -11.083 1.00 98.06 89 ARG A CA 1
ATOM 691 C C . ARG A 1 89 ? 4.892 -3.643 -11.253 1.00 98.06 89 ARG A C 1
ATOM 693 O O . ARG A 1 89 ? 5.406 -3.903 -12.334 1.00 98.06 89 ARG A O 1
ATOM 700 N N . MET A 1 90 ? 5.613 -3.325 -10.176 1.00 97.88 90 MET A N 1
ATOM 701 C CA . MET A 1 90 ? 7.072 -3.156 -10.232 1.00 97.88 90 MET A CA 1
ATOM 702 C C . MET A 1 90 ? 7.800 -4.429 -10.679 1.00 97.88 90 MET A C 1
ATOM 704 O O . MET A 1 90 ? 8.803 -4.353 -11.386 1.00 97.88 90 MET A O 1
ATOM 708 N N . ARG A 1 91 ? 7.315 -5.614 -10.288 1.00 97.88 91 ARG A N 1
ATOM 709 C CA . ARG A 1 91 ? 7.864 -6.890 -10.777 1.00 97.88 91 ARG A CA 1
ATOM 710 C C . ARG A 1 91 ? 7.629 -7.073 -12.277 1.00 97.88 91 ARG A C 1
ATOM 712 O O . ARG A 1 91 ? 8.526 -7.569 -12.962 1.00 97.88 91 ARG A O 1
ATOM 719 N N . GLY A 1 92 ? 6.460 -6.670 -12.774 1.00 98.06 92 GLY A N 1
ATOM 720 C CA . GLY A 1 92 ? 6.151 -6.633 -14.203 1.00 98.06 92 GLY A CA 1
ATOM 721 C C . GLY A 1 92 ? 7.103 -5.710 -14.961 1.00 98.06 92 GLY A C 1
ATOM 722 O O . GLY A 1 92 ? 7.791 -6.164 -15.873 1.00 98.06 92 GLY A O 1
ATOM 723 N N . ASP A 1 93 ? 7.231 -4.462 -14.513 1.00 97.19 93 ASP A N 1
ATOM 724 C CA . ASP A 1 93 ? 8.108 -3.458 -15.128 1.00 97.19 93 ASP A CA 1
ATOM 725 C C . ASP A 1 93 ? 9.571 -3.914 -15.148 1.00 97.19 93 ASP A C 1
ATOM 727 O O . ASP A 1 93 ? 10.251 -3.815 -16.168 1.00 97.19 93 ASP A O 1
ATOM 731 N N . LEU A 1 94 ? 10.053 -4.493 -14.045 1.00 97.50 94 LEU A N 1
ATOM 732 C CA . LEU A 1 94 ? 11.411 -5.025 -13.949 1.00 97.50 94 LEU A CA 1
ATOM 733 C C . LEU A 1 94 ? 11.640 -6.199 -14.908 1.00 97.50 94 LEU A C 1
ATOM 735 O O . LEU A 1 94 ? 12.732 -6.339 -15.457 1.00 97.50 94 LEU A O 1
ATOM 739 N N . THR A 1 95 ? 10.630 -7.043 -15.120 1.00 97.31 95 THR A N 1
ATOM 740 C CA . THR A 1 95 ? 10.706 -8.145 -16.089 1.00 97.31 95 THR A CA 1
ATOM 741 C C . THR A 1 95 ? 10.781 -7.603 -17.515 1.00 97.31 95 THR A C 1
ATOM 743 O O . THR A 1 95 ? 11.652 -8.026 -18.275 1.00 97.31 95 THR A O 1
ATOM 746 N N . SER A 1 96 ? 9.940 -6.624 -17.853 1.00 96.69 96 SER A N 1
ATOM 747 C CA . SER A 1 96 ? 9.946 -5.956 -19.160 1.00 96.69 96 SER A CA 1
ATOM 748 C C . SER A 1 96 ? 11.272 -5.245 -19.435 1.00 96.69 96 SER A C 1
ATOM 750 O O . SER A 1 96 ? 11.883 -5.475 -20.475 1.00 96.69 96 SER A O 1
ATOM 752 N N . ALA A 1 97 ? 11.779 -4.465 -18.478 1.00 96.69 97 ALA A N 1
ATOM 753 C CA . ALA A 1 97 ? 13.051 -3.756 -18.611 1.00 96.69 97 ALA A CA 1
ATOM 754 C C . ALA A 1 97 ? 14.241 -4.716 -18.766 1.00 96.69 97 ALA A C 1
ATOM 756 O O . ALA A 1 97 ? 15.166 -4.456 -19.534 1.00 96.69 97 ALA A O 1
ATOM 757 N N . LYS A 1 98 ? 14.225 -5.859 -18.066 1.00 96.31 98 LYS A N 1
ATOM 758 C CA . LYS A 1 98 ? 15.233 -6.909 -18.269 1.00 96.31 98 LYS A CA 1
ATOM 759 C C . LYS A 1 98 ? 15.158 -7.505 -19.672 1.00 96.31 98 LYS A C 1
ATOM 761 O O . LYS A 1 98 ? 16.203 -7.714 -20.276 1.00 96.31 98 LYS A O 1
ATOM 766 N N . ALA A 1 99 ? 13.958 -7.770 -20.186 1.00 95.12 99 ALA A N 1
ATOM 767 C CA . ALA A 1 99 ? 13.789 -8.295 -21.538 1.00 95.12 99 ALA A CA 1
ATOM 768 C C . ALA A 1 99 ? 14.293 -7.301 -22.598 1.00 95.12 99 ALA A C 1
ATOM 770 O O . ALA A 1 99 ? 15.022 -7.698 -23.504 1.00 95.12 99 ALA A O 1
ATOM 771 N N . GLU A 1 100 ? 13.980 -6.013 -22.443 1.00 93.88 100 GLU A N 1
ATOM 772 C CA . GLU A 1 100 ? 14.477 -4.941 -23.314 1.00 93.88 100 GLU A CA 1
ATOM 773 C C . GLU A 1 100 ? 16.009 -4.838 -23.271 1.00 93.88 100 GLU A C 1
ATOM 775 O O . GLU A 1 100 ? 16.661 -4.746 -24.311 1.00 93.88 100 GLU A O 1
ATOM 780 N N . LEU A 1 101 ? 16.607 -4.938 -22.080 1.00 93.19 101 LEU A N 1
ATOM 781 C CA . LEU A 1 101 ? 18.060 -4.928 -21.927 1.00 93.19 101 LEU A CA 1
ATOM 782 C C . LEU A 1 101 ? 18.724 -6.125 -22.622 1.00 93.19 101 LEU A C 1
ATOM 784 O O . LEU A 1 101 ? 19.745 -5.957 -23.287 1.00 93.19 101 LEU A O 1
ATOM 788 N N . GLU A 1 102 ? 18.173 -7.330 -22.475 1.00 93.12 102 GLU A N 1
ATOM 789 C CA . GLU A 1 102 ? 18.704 -8.516 -23.156 1.00 93.12 102 GLU A CA 1
ATOM 790 C C . GLU A 1 102 ? 18.526 -8.422 -24.679 1.00 93.12 102 GLU A C 1
ATOM 792 O O . GLU A 1 102 ? 19.430 -8.806 -25.423 1.00 93.12 102 GLU A O 1
ATOM 797 N N . GLN A 1 103 ? 17.431 -7.825 -25.160 1.00 91.12 103 GLN A N 1
ATOM 798 C CA . GLN A 1 103 ? 17.235 -7.544 -26.583 1.00 91.12 103 GLN A CA 1
ATOM 799 C C . GLN A 1 103 ? 18.281 -6.555 -27.120 1.00 91.12 103 GLN A C 1
ATOM 801 O O . GLN A 1 103 ? 18.888 -6.814 -28.159 1.00 91.12 103 GLN A O 1
ATOM 806 N N . LEU A 1 104 ? 18.542 -5.462 -26.398 1.00 89.25 104 LEU A N 1
ATOM 807 C CA . LEU A 1 104 ? 19.574 -4.480 -26.748 1.00 89.25 104 LEU A CA 1
ATOM 808 C C . LEU A 1 104 ? 20.985 -5.078 -26.725 1.00 89.25 104 LEU A C 1
ATOM 810 O O . LEU A 1 104 ? 21.829 -4.685 -27.523 1.00 89.25 104 LEU A O 1
ATOM 814 N N . LYS A 1 105 ? 21.267 -6.034 -25.836 1.00 86.56 105 LYS A N 1
ATOM 815 C CA . LYS A 1 105 ? 22.553 -6.751 -25.836 1.00 86.56 105 LYS A CA 1
ATOM 816 C C . LYS A 1 105 ? 22.683 -7.713 -27.015 1.00 86.56 105 LYS A C 1
ATOM 818 O O . LYS A 1 105 ? 23.770 -7.827 -27.575 1.00 86.56 105 LYS A O 1
ATOM 823 N N . ALA A 1 106 ? 21.606 -8.414 -27.371 1.00 86.25 106 ALA A N 1
ATOM 824 C CA . ALA A 1 106 ? 21.595 -9.365 -28.482 1.00 86.25 106 ALA A CA 1
ATOM 825 C C . ALA A 1 106 ? 21.672 -8.668 -29.850 1.00 86.25 106 ALA A C 1
ATOM 827 O O . ALA A 1 106 ? 22.297 -9.185 -30.775 1.00 86.25 106 ALA A O 1
ATOM 828 N N . ALA A 1 107 ? 21.071 -7.485 -29.967 1.00 80.19 107 ALA A N 1
ATOM 829 C CA . ALA A 1 107 ? 21.146 -6.631 -31.142 1.00 80.19 107 ALA A CA 1
ATOM 830 C C . ALA A 1 107 ? 21.499 -5.201 -30.707 1.00 80.19 107 A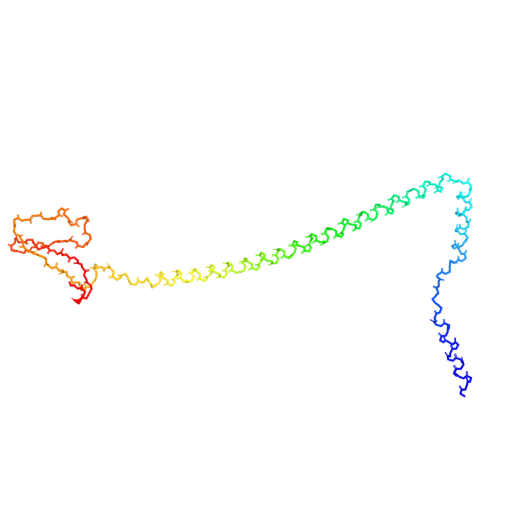LA A C 1
ATOM 832 O O . ALA A 1 107 ? 20.606 -4.351 -30.620 1.00 80.19 107 ALA A O 1
ATOM 833 N N . PRO A 1 108 ? 22.790 -4.923 -30.428 1.00 73.88 108 PRO A N 1
ATOM 834 C CA . PRO A 1 108 ? 23.228 -3.572 -30.129 1.00 73.88 108 PRO A CA 1
ATOM 835 C C . PRO A 1 108 ? 22.790 -2.657 -31.270 1.00 73.88 108 PRO A C 1
ATOM 837 O O . PRO A 1 108 ? 22.993 -3.024 -32.435 1.00 73.88 108 PRO A O 1
ATOM 840 N N . PRO A 1 109 ? 22.189 -1.489 -30.983 1.00 67.69 109 PRO A N 1
ATOM 841 C CA . PRO A 1 109 ? 21.885 -0.534 -32.033 1.00 67.69 109 PRO A CA 1
ATOM 842 C C . PRO A 1 109 ? 23.175 -0.258 -32.803 1.00 67.69 109 PRO A C 1
ATOM 844 O O . PRO A 1 109 ? 24.226 -0.020 -32.201 1.00 67.69 109 PRO A O 1
ATOM 847 N N . ALA A 1 110 ? 23.110 -0.365 -34.133 1.00 67.19 110 ALA A N 1
ATOM 848 C CA . ALA A 1 110 ? 24.267 -0.148 -34.984 1.00 67.19 110 ALA A CA 1
ATOM 849 C C . ALA A 1 110 ? 24.851 1.231 -34.662 1.00 67.19 110 ALA A C 1
ATOM 851 O O . ALA A 1 110 ? 24.189 2.252 -34.851 1.00 67.19 110 ALA A O 1
ATOM 852 N N . ASN A 1 111 ? 26.078 1.259 -34.138 1.00 65.38 111 ASN A N 1
ATOM 853 C CA . ASN A 1 111 ? 26.767 2.513 -33.899 1.00 65.38 111 ASN A CA 1
ATOM 854 C C . ASN A 1 111 ? 27.141 3.097 -35.266 1.00 65.38 111 ASN A C 1
ATOM 856 O O . ASN A 1 111 ? 28.134 2.692 -35.875 1.00 65.38 111 ASN A O 1
ATOM 860 N N . SER A 1 112 ? 26.326 4.026 -35.766 1.00 63.03 112 SER A N 1
ATOM 861 C CA . SER A 1 112 ? 26.544 4.695 -37.053 1.00 63.03 112 SER A CA 1
ATOM 862 C C . SER A 1 112 ? 27.908 5.397 -37.122 1.00 63.03 112 SER A C 1
ATOM 864 O O . SER A 1 112 ? 28.467 5.540 -38.211 1.00 63.03 112 SER A O 1
ATOM 866 N N . MET A 1 113 ? 28.500 5.720 -35.964 1.00 66.88 113 MET A N 1
ATOM 867 C CA . MET A 1 113 ? 29.813 6.355 -35.818 1.00 66.88 113 MET A CA 1
ATOM 868 C C . MET A 1 113 ? 30.997 5.378 -35.649 1.00 66.88 113 MET A C 1
ATOM 870 O O . MET A 1 113 ? 32.117 5.825 -35.415 1.00 66.88 113 MET A O 1
ATOM 874 N N . ASP A 1 114 ? 30.816 4.054 -35.775 1.00 73.88 114 ASP A N 1
ATOM 875 C CA . ASP A 1 114 ? 31.942 3.094 -35.735 1.00 73.88 114 ASP A CA 1
ATOM 876 C C . ASP A 1 114 ? 32.733 3.042 -37.059 1.00 73.88 114 ASP A C 1
ATOM 878 O O . ASP A 1 114 ? 32.691 2.056 -37.802 1.00 73.88 114 ASP A O 1
ATOM 882 N N . PHE A 1 115 ? 33.468 4.102 -37.391 1.00 77.69 115 PHE A N 1
ATOM 883 C CA . PHE A 1 115 ? 34.237 4.219 -38.642 1.00 77.69 115 PHE A CA 1
ATOM 884 C C . PHE A 1 115 ? 35.408 3.224 -38.786 1.00 77.69 115 PHE A C 1
ATOM 886 O O . PHE A 1 115 ? 36.130 3.279 -39.779 1.00 77.69 115 PHE A O 1
ATOM 893 N N . SER A 1 116 ? 35.606 2.303 -37.832 1.00 76.44 116 SER A N 1
ATOM 894 C CA . SER A 1 116 ? 36.655 1.272 -37.896 1.00 76.44 116 SER A CA 1
ATOM 895 C C . SER A 1 116 ? 36.357 0.147 -38.898 1.00 76.44 116 SER A C 1
ATOM 897 O O . SER A 1 116 ? 37.249 -0.624 -39.252 1.00 76.44 116 SER A O 1
ATOM 899 N N . LYS A 1 117 ? 35.107 0.043 -39.366 1.00 76.88 117 LYS A N 1
ATOM 900 C CA . LYS A 1 117 ? 34.640 -1.008 -40.280 1.00 76.88 117 LYS A CA 1
ATOM 901 C C . LYS A 1 117 ? 33.938 -0.415 -41.498 1.00 76.88 117 LYS A C 1
ATOM 903 O O . LYS A 1 117 ? 33.162 0.532 -41.370 1.00 76.88 117 LYS A O 1
ATOM 908 N N . GLY A 1 118 ? 34.134 -1.049 -42.654 1.00 82.81 118 GLY A N 1
ATOM 909 C CA . GLY A 1 118 ? 33.466 -0.698 -43.912 1.00 82.81 118 GLY A CA 1
ATOM 910 C C . GLY A 1 118 ? 34.145 0.434 -44.687 1.00 82.81 118 GLY A C 1
ATOM 911 O O . GLY A 1 118 ? 35.268 0.829 -44.384 1.00 82.81 118 GLY A O 1
ATOM 912 N N . VAL A 1 119 ? 33.460 0.928 -45.720 1.00 85.44 119 VAL A N 1
ATOM 913 C CA . VAL A 1 119 ? 33.912 2.081 -46.512 1.00 85.44 119 VAL A CA 1
ATOM 914 C C . VAL A 1 119 ? 33.592 3.364 -45.747 1.00 85.44 119 VAL A C 1
ATOM 916 O O . VAL A 1 119 ? 32.522 3.487 -45.150 1.00 85.44 119 VAL A O 1
ATOM 919 N N . VAL A 1 120 ? 34.534 4.305 -45.752 1.00 87.50 120 VAL A N 1
ATOM 920 C CA . VAL A 1 120 ? 34.380 5.631 -45.148 1.00 87.50 120 VAL A CA 1
ATOM 921 C C . VAL A 1 120 ? 34.864 6.698 -46.116 1.00 87.50 120 VAL A C 1
ATOM 923 O O . VAL A 1 120 ? 35.839 6.496 -46.844 1.00 87.50 120 VAL A O 1
ATOM 926 N N . PHE A 1 121 ? 34.196 7.843 -46.098 1.00 88.44 121 PHE A N 1
ATOM 927 C CA . PHE A 1 121 ? 34.556 9.013 -46.884 1.00 88.44 121 PHE A CA 1
ATOM 928 C C . PHE A 1 121 ? 35.215 10.035 -45.961 1.00 88.44 121 PHE A C 1
ATOM 930 O O . PHE A 1 121 ? 34.685 10.363 -44.902 1.00 88.44 121 PHE A O 1
ATOM 937 N N . LYS A 1 122 ? 36.399 10.513 -46.342 1.00 89.75 122 LYS A N 1
ATOM 938 C CA . LYS A 1 122 ? 37.148 11.538 -45.605 1.00 89.75 122 LYS A CA 1
ATOM 939 C C . LYS A 1 122 ? 37.324 12.751 -46.507 1.00 89.75 122 LYS A C 1
ATOM 941 O O . LYS A 1 122 ? 37.733 12.588 -47.659 1.00 89.75 122 LYS A O 1
ATOM 946 N N . VAL A 1 123 ? 37.075 13.956 -45.998 1.00 91.06 123 VAL A N 1
ATOM 947 C CA . VAL A 1 123 ? 37.220 15.179 -46.801 1.00 91.06 123 VAL A CA 1
ATOM 948 C C . VAL A 1 123 ? 38.659 15.662 -46.708 1.00 91.06 123 VAL A C 1
ATOM 950 O O . VAL A 1 123 ? 39.111 16.118 -45.660 1.00 91.06 123 VAL A O 1
ATOM 953 N N . GLN A 1 124 ? 39.416 15.545 -47.798 1.00 91.50 124 GLN A N 1
ATOM 954 C CA . GLN A 1 124 ? 40.801 16.009 -47.838 1.00 91.50 124 GLN A CA 1
ATOM 955 C C . GLN A 1 124 ? 40.848 17.535 -47.983 1.00 91.50 124 GLN A C 1
ATOM 957 O O . GLN A 1 124 ? 40.390 18.080 -48.984 1.00 91.50 124 GLN A O 1
ATOM 962 N N . ILE A 1 125 ? 41.471 18.222 -47.025 1.00 89.81 125 ILE A N 1
ATOM 963 C CA . ILE A 1 125 ? 41.632 19.687 -47.055 1.00 89.81 125 ILE A CA 1
ATOM 964 C C . ILE A 1 125 ? 42.983 20.130 -47.629 1.00 89.81 125 ILE A C 1
ATOM 966 O O . ILE A 1 125 ? 43.171 21.298 -47.962 1.00 89.81 125 ILE A O 1
ATOM 970 N N . GLY A 1 126 ? 43.943 19.211 -47.749 1.00 89.00 126 GLY A N 1
ATOM 971 C CA . GLY A 1 126 ? 45.222 19.485 -48.397 1.00 89.00 126 GLY A CA 1
ATOM 972 C C . GLY A 1 126 ? 46.236 18.356 -48.254 1.00 89.00 126 GLY A C 1
ATOM 973 O O . GLY A 1 126 ? 46.027 17.409 -47.500 1.00 89.00 126 GLY A O 1
ATOM 974 N N . ALA A 1 127 ? 47.339 18.471 -48.991 1.00 89.50 127 ALA A N 1
ATOM 975 C CA . ALA A 1 127 ? 48.498 17.590 -48.904 1.00 89.50 127 ALA A CA 1
ATOM 976 C C . ALA A 1 127 ? 49.767 18.450 -48.898 1.00 89.50 127 ALA A C 1
ATOM 978 O O . ALA A 1 127 ? 49.955 19.277 -49.791 1.00 89.50 127 ALA A O 1
ATOM 979 N N . PHE A 1 128 ? 50.610 18.311 -47.875 1.00 87.56 128 PHE A N 1
ATOM 980 C CA . PHE A 1 128 ? 51.768 19.189 -47.679 1.00 87.56 128 PHE A CA 1
ATOM 981 C C . PHE A 1 128 ? 53.020 18.385 -47.312 1.00 87.56 128 PHE A C 1
ATOM 983 O O . PHE A 1 128 ? 52.933 17.391 -46.601 1.00 87.56 128 PHE A O 1
ATOM 990 N N . LYS A 1 129 ? 54.196 18.834 -47.775 1.00 84.50 129 LYS A N 1
ATOM 991 C CA . LYS A 1 129 ? 55.502 18.208 -47.464 1.00 84.50 129 LYS A CA 1
ATOM 992 C C . LYS A 1 129 ? 56.167 18.766 -46.205 1.00 84.50 129 LYS A C 1
ATOM 994 O O . LYS A 1 129 ? 56.811 18.037 -45.470 1.00 84.50 129 LYS A O 1
ATOM 999 N N . ASN A 1 130 ? 55.992 20.066 -45.953 1.00 82.62 130 ASN A N 1
ATOM 1000 C CA . ASN A 1 130 ? 56.731 20.803 -44.918 1.00 82.62 130 ASN A CA 1
ATOM 1001 C C . ASN A 1 130 ? 55.815 21.346 -43.809 1.00 82.62 130 ASN A C 1
ATOM 1003 O O . ASN A 1 130 ? 56.135 22.349 -43.173 1.00 82.62 130 ASN A O 1
ATOM 1007 N N . LYS A 1 131 ? 54.636 20.748 -43.621 1.00 81.00 131 LYS A N 1
ATOM 1008 C CA . LYS A 1 131 ? 53.712 21.119 -42.546 1.00 81.00 131 LYS A CA 1
ATOM 1009 C C . LYS A 1 131 ? 53.379 19.878 -41.746 1.00 81.00 131 LYS A C 1
ATOM 1011 O O . LYS A 1 131 ? 52.807 18.956 -42.305 1.00 81.00 131 LYS A O 1
ATOM 1016 N N . ASP A 1 132 ? 53.700 19.903 -40.460 1.00 81.06 132 ASP A N 1
ATOM 1017 C CA . ASP A 1 132 ? 53.298 18.873 -39.511 1.00 81.06 132 ASP A CA 1
ATOM 1018 C C . ASP A 1 132 ? 52.130 19.397 -38.666 1.00 81.06 132 ASP A C 1
ATOM 1020 O O . ASP A 1 132 ? 52.263 20.361 -37.905 1.00 81.06 132 ASP A O 1
ATOM 1024 N N . LEU A 1 133 ? 50.962 18.784 -38.847 1.00 81.31 133 LEU A N 1
ATOM 1025 C CA . LEU A 1 133 ? 49.756 19.064 -38.065 1.00 81.31 133 LEU A CA 1
ATOM 1026 C C . LEU A 1 133 ? 49.377 17.879 -37.172 1.00 81.31 133 LEU A C 1
ATOM 1028 O O . LEU A 1 133 ? 48.284 17.875 -36.610 1.00 81.31 133 LEU A O 1
ATOM 1032 N N . SER A 1 134 ? 50.277 16.906 -36.999 1.00 81.00 134 SER A N 1
ATOM 1033 C CA . SER A 1 134 ? 49.999 15.654 -36.287 1.00 81.00 134 SER A CA 1
ATOM 1034 C C . SER A 1 134 ? 49.598 15.889 -34.831 1.00 81.00 134 SER A C 1
ATOM 1036 O O . SER A 1 134 ? 48.715 15.213 -34.313 1.00 81.00 134 SER A O 1
ATOM 1038 N N . LYS A 1 135 ? 50.129 16.950 -34.208 1.00 83.25 135 LYS A N 1
ATOM 1039 C CA . LYS A 1 135 ? 49.741 17.409 -32.860 1.00 83.25 135 LYS A CA 1
ATOM 1040 C C . LYS A 1 135 ? 48.253 17.757 -32.699 1.00 83.25 135 LYS A C 1
ATOM 1042 O O . LYS A 1 135 ? 47.773 17.878 -31.577 1.00 83.25 135 LYS A O 1
ATOM 1047 N N . TYR A 1 136 ? 47.532 17.985 -33.797 1.00 81.25 136 TYR A N 1
ATOM 1048 C CA . TYR A 1 136 ? 46.105 18.303 -33.774 1.00 81.25 136 TYR A CA 1
ATOM 1049 C C . TYR A 1 136 ? 45.214 17.078 -33.994 1.00 81.25 136 TYR A C 1
ATOM 1051 O O . TYR A 1 136 ? 44.003 17.212 -33.834 1.00 81.25 136 TYR A O 1
ATOM 1059 N N . PHE A 1 137 ? 45.775 15.910 -34.326 1.00 82.31 137 PHE A N 1
ATOM 1060 C CA . PHE A 1 137 ? 44.996 14.694 -34.592 1.00 82.31 137 PHE A CA 1
ATOM 1061 C C . PHE A 1 137 ? 44.447 14.060 -33.312 1.00 82.31 137 PHE A C 1
ATOM 1063 O O . PHE A 1 137 ? 43.327 13.567 -33.296 1.00 82.31 137 PHE A O 1
ATOM 1070 N N . GLU A 1 138 ? 45.203 14.113 -32.216 1.00 76.75 138 GLU A N 1
ATOM 1071 C CA . GLU A 1 138 ? 44.812 13.462 -30.957 1.00 76.75 138 GLU A CA 1
ATOM 1072 C C . GLU A 1 138 ? 43.638 14.166 -30.259 1.00 76.75 138 GLU A C 1
ATOM 1074 O O . GLU A 1 138 ? 42.833 13.526 -29.591 1.00 76.75 138 GLU A O 1
ATOM 1079 N N . ASN A 1 139 ?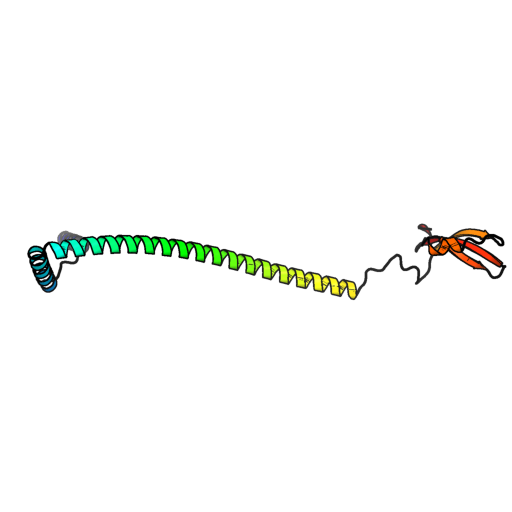 43.506 15.483 -30.450 1.00 75.31 139 ASN A N 1
ATOM 1080 C CA . ASN A 1 139 ? 42.508 16.309 -29.761 1.00 75.31 139 ASN A CA 1
ATOM 1081 C C . ASN A 1 139 ? 41.261 16.616 -30.605 1.00 75.31 139 ASN A C 1
ATOM 1083 O O . ASN A 1 139 ? 40.366 17.315 -30.133 1.00 75.31 139 ASN A O 1
ATOM 1087 N N . ASN A 1 140 ? 41.194 16.139 -31.851 1.00 76.19 140 ASN A N 1
ATOM 1088 C CA . ASN A 1 140 ? 40.096 16.442 -32.766 1.00 76.19 140 ASN A CA 1
ATOM 1089 C C . ASN A 1 140 ? 39.606 15.154 -33.444 1.00 76.19 140 ASN A C 1
ATOM 1091 O O . ASN A 1 140 ? 40.201 14.732 -34.432 1.00 76.19 140 ASN A O 1
ATOM 1095 N N . PRO A 1 141 ? 38.487 14.560 -32.986 1.00 74.12 141 PRO A N 1
ATOM 1096 C CA . PRO A 1 141 ? 37.972 13.308 -33.549 1.00 74.12 141 PRO A CA 1
ATOM 1097 C C . PRO A 1 141 ? 37.683 13.386 -35.057 1.00 74.12 141 PRO A C 1
ATOM 1099 O O . PRO A 1 141 ? 37.738 12.381 -35.757 1.00 74.12 141 PRO A O 1
ATOM 1102 N N . ASN A 1 142 ? 37.416 14.595 -35.561 1.00 80.50 142 ASN A N 1
ATOM 1103 C CA . ASN A 1 142 ? 37.113 14.870 -36.962 1.00 80.50 142 ASN A CA 1
ATOM 1104 C C . ASN A 1 142 ? 38.304 15.464 -37.728 1.00 80.50 142 ASN A C 1
ATOM 1106 O O . ASN A 1 142 ? 38.094 16.034 -38.792 1.00 80.50 142 ASN A O 1
ATOM 1110 N N . PHE A 1 143 ? 39.535 15.405 -37.217 1.00 86.75 143 PHE A N 1
ATOM 1111 C CA . PHE A 1 143 ? 40.708 15.898 -37.938 1.00 86.75 143 PHE A CA 1
ATOM 1112 C C . PHE A 1 143 ? 41.848 14.890 -37.862 1.00 86.75 143 PHE A C 1
ATOM 1114 O O . PHE A 1 143 ? 42.271 14.485 -36.785 1.00 86.75 143 PHE A O 1
ATOM 1121 N N . GLY A 1 144 ? 42.365 14.496 -39.020 1.00 86.38 144 GLY A N 1
ATOM 1122 C CA . GLY A 1 144 ? 43.403 13.479 -39.115 1.00 86.38 144 GLY A CA 1
ATOM 1123 C C . GLY A 1 144 ? 44.328 13.710 -40.295 1.00 86.38 144 GLY A C 1
ATOM 1124 O O . GLY A 1 144 ? 44.165 14.655 -41.074 1.00 86.38 144 GLY A O 1
ATOM 1125 N N . GLY A 1 145 ? 45.297 12.819 -40.447 1.00 85.81 145 GLY A N 1
ATOM 1126 C CA . GLY A 1 145 ? 46.141 12.814 -41.624 1.00 85.81 145 GLY A CA 1
ATOM 1127 C C . GLY A 1 145 ? 46.871 11.503 -41.836 1.00 85.81 145 GLY A C 1
ATOM 1128 O O . GLY A 1 145 ? 47.067 10.720 -40.910 1.00 85.81 145 GLY A O 1
ATOM 1129 N N . GLU A 1 146 ? 47.257 11.279 -43.085 1.00 83.88 146 GLU A N 1
ATOM 1130 C CA . GLU A 1 146 ? 47.882 10.048 -43.561 1.00 83.88 146 GLU A CA 1
ATOM 1131 C C . GLU A 1 146 ? 49.137 10.399 -44.367 1.00 83.88 146 GLU A C 1
ATOM 1133 O O . GLU A 1 146 ? 49.129 11.314 -45.199 1.00 83.88 146 GLU A O 1
ATOM 1138 N N . ALA A 1 147 ? 50.234 9.685 -44.105 1.00 81.88 147 ALA A N 1
ATOM 1139 C CA . ALA A 1 147 ? 51.459 9.815 -44.882 1.00 81.88 147 ALA A CA 1
ATOM 1140 C C . ALA A 1 147 ? 51.293 9.126 -46.241 1.00 81.88 147 ALA A C 1
ATOM 1142 O O . ALA A 1 147 ? 50.681 8.064 -46.345 1.00 81.88 147 ALA A O 1
ATOM 1143 N N . THR A 1 148 ? 51.847 9.730 -47.287 1.00 78.81 148 THR A N 1
ATOM 1144 C CA . THR A 1 148 ? 51.864 9.154 -48.635 1.00 78.81 148 THR A CA 1
ATOM 1145 C C . THR A 1 148 ? 53.267 8.692 -49.011 1.00 78.81 148 THR A C 1
ATOM 1147 O O . THR A 1 148 ? 54.260 9.274 -48.571 1.00 78.81 148 THR A O 1
ATOM 1150 N N . ASP A 1 149 ? 53.356 7.722 -49.923 1.00 77.38 149 ASP A N 1
ATOM 1151 C CA . ASP A 1 149 ? 54.623 7.164 -50.434 1.00 77.38 149 ASP A CA 1
ATOM 1152 C C . ASP A 1 149 ? 55.541 8.207 -51.104 1.00 77.38 149 ASP A C 1
ATOM 1154 O O . ASP A 1 149 ? 56.714 7.950 -51.363 1.00 77.38 149 ASP A O 1
ATOM 1158 N N . LYS A 1 150 ? 55.014 9.403 -51.397 1.00 77.12 150 LYS A N 1
ATOM 1159 C CA . LYS A 1 150 ? 55.723 10.520 -52.044 1.00 77.12 150 LYS A CA 1
ATOM 1160 C C . LYS A 1 150 ? 56.270 11.557 -51.053 1.00 77.12 150 LYS A C 1
ATOM 1162 O O . LYS A 1 150 ? 56.744 12.612 -51.480 1.00 77.12 150 LYS A O 1
ATOM 1167 N N . GLY A 1 151 ? 56.191 11.280 -49.749 1.00 77.69 151 GLY A N 1
ATOM 1168 C CA . GLY A 1 151 ? 56.671 12.170 -48.686 1.00 77.69 151 GLY A CA 1
ATOM 1169 C C . GLY A 1 151 ? 55.755 13.367 -48.399 1.00 77.69 151 GLY A C 1
ATOM 1170 O O . GLY A 1 151 ? 56.185 14.331 -47.775 1.00 77.69 151 GLY A O 1
ATOM 1171 N N . GLU A 1 152 ? 54.506 13.336 -48.873 1.00 84.12 152 GLU A N 1
ATOM 1172 C CA . GLU A 1 152 ? 53.467 14.321 -48.540 1.00 84.12 152 GLU A CA 1
ATOM 1173 C C . GLU A 1 152 ? 52.561 13.773 -47.437 1.00 84.12 152 GLU A C 1
ATOM 1175 O O . GLU A 1 152 ? 52.204 12.592 -47.460 1.00 84.12 152 GLU A O 1
ATOM 1180 N N . GLN A 1 153 ? 52.133 14.633 -46.515 1.00 86.06 153 GLN A N 1
ATOM 1181 C CA . GLN A 1 153 ? 51.112 14.318 -45.522 1.00 86.06 153 GLN A CA 1
ATOM 1182 C C . GLN A 1 153 ? 49.765 14.875 -45.985 1.00 86.06 153 GLN A C 1
ATOM 1184 O O . GLN A 1 153 ? 49.616 16.087 -46.175 1.00 86.06 153 GLN A O 1
ATOM 1189 N N . LYS A 1 154 ? 48.788 13.989 -46.194 1.00 89.38 154 LYS A N 1
ATOM 1190 C CA . LYS A 1 154 ? 47.397 14.359 -46.479 1.00 89.38 154 LYS A CA 1
ATOM 1191 C C . LYS A 1 154 ? 46.698 14.708 -45.177 1.00 89.38 154 LYS A C 1
ATOM 1193 O O . LYS A 1 154 ? 46.805 13.955 -44.217 1.00 89.38 154 LYS A O 1
ATOM 1198 N N . PHE A 1 155 ? 45.950 15.803 -45.168 1.00 90.31 155 PHE A N 1
ATOM 1199 C CA . PHE A 1 155 ? 45.110 16.207 -44.045 1.00 90.31 155 PHE A CA 1
ATOM 1200 C C . PHE A 1 155 ? 43.641 16.070 -44.409 1.00 90.31 155 PHE A C 1
ATOM 1202 O O . PHE A 1 155 ? 43.216 16.502 -45.485 1.00 90.31 155 PHE A O 1
ATOM 1209 N N . THR A 1 156 ? 42.873 15.495 -43.494 1.00 90.31 156 THR A N 1
ATOM 1210 C CA . THR A 1 156 ? 41.448 15.218 -43.663 1.00 90.31 156 THR A CA 1
ATOM 1211 C C . THR A 1 156 ? 40.632 15.827 -42.537 1.00 90.31 156 THR A C 1
ATOM 1213 O O . THR A 1 156 ? 41.052 15.779 -41.380 1.00 90.31 156 THR A O 1
ATOM 1216 N N . ILE A 1 157 ? 39.454 16.341 -42.880 1.00 89.38 157 ILE A N 1
ATOM 1217 C CA . ILE A 1 157 ? 38.431 16.791 -41.945 1.00 89.38 157 ILE A CA 1
ATOM 1218 C C . ILE A 1 157 ? 37.164 15.948 -42.118 1.00 89.38 157 ILE A C 1
ATOM 1220 O O . ILE A 1 157 ? 36.766 15.646 -43.237 1.00 89.38 157 ILE A O 1
ATOM 1224 N N . GLY A 1 158 ? 36.541 15.566 -41.009 1.00 86.31 158 GLY A N 1
ATOM 1225 C CA . GLY A 1 158 ? 35.347 14.732 -40.985 1.00 86.31 158 GLY A CA 1
ATOM 1226 C C . GLY A 1 158 ? 35.577 13.304 -41.488 1.00 86.31 158 GLY A C 1
ATOM 1227 O O . GLY A 1 158 ? 36.483 13.006 -42.272 1.00 86.31 158 GLY A O 1
ATOM 1228 N N . ILE A 1 159 ? 34.736 12.399 -41.001 1.00 86.56 159 ILE A N 1
ATOM 1229 C CA . ILE A 1 159 ? 34.634 11.030 -41.497 1.00 86.56 159 ILE A CA 1
ATOM 1230 C C . ILE A 1 159 ? 33.143 10.745 -41.651 1.00 86.56 159 ILE A C 1
ATOM 1232 O O . ILE A 1 159 ? 32.375 10.966 -40.717 1.00 86.56 159 ILE A O 1
ATOM 1236 N N . PHE A 1 160 ? 32.748 10.285 -42.831 1.00 87.44 160 PHE A N 1
ATOM 1237 C CA . PHE A 1 160 ? 31.354 10.134 -43.234 1.00 87.44 160 PHE A CA 1
ATOM 1238 C C . PHE A 1 160 ? 31.093 8.725 -43.761 1.00 87.44 160 PHE A C 1
ATOM 1240 O O . PHE A 1 160 ? 32.008 8.042 -44.239 1.00 87.44 160 PHE A O 1
ATOM 1247 N N . ARG A 1 161 ? 29.840 8.274 -43.655 1.00 85.94 161 ARG A N 1
ATOM 1248 C CA . ARG A 1 161 ? 29.411 6.963 -44.165 1.00 85.94 161 ARG A CA 1
ATOM 1249 C C . ARG A 1 161 ? 28.970 7.011 -45.608 1.00 85.94 161 ARG A C 1
ATOM 1251 O O . ARG A 1 161 ? 29.251 6.068 -46.340 1.00 85.94 161 ARG A O 1
ATOM 1258 N N . ASP A 1 162 ? 28.364 8.118 -46.002 1.00 85.38 162 ASP A N 1
ATOM 1259 C CA . ASP A 1 162 ? 27.852 8.320 -47.343 1.00 85.38 162 ASP A CA 1
ATOM 1260 C C . ASP A 1 162 ? 28.559 9.484 -48.025 1.00 85.38 162 ASP A C 1
ATOM 1262 O O . ASP A 1 162 ? 28.867 10.506 -47.415 1.00 85.38 162 ASP A O 1
ATOM 1266 N N . TYR A 1 163 ? 28.787 9.335 -49.328 1.00 84.38 163 TYR A N 1
ATOM 1267 C CA . TYR A 1 163 ? 29.429 10.363 -50.144 1.00 84.38 163 TYR A CA 1
ATOM 1268 C C . TYR A 1 163 ? 28.667 11.697 -50.124 1.00 84.38 163 TYR A C 1
ATOM 1270 O O . TYR A 1 163 ? 29.281 12.747 -50.217 1.00 84.38 163 TYR A O 1
ATOM 1278 N N . TRP A 1 164 ? 27.338 11.662 -49.986 1.00 88.12 164 TRP A N 1
ATOM 1279 C CA . TRP A 1 164 ? 26.498 12.864 -49.948 1.00 88.12 164 TRP A CA 1
ATOM 1280 C C . TRP A 1 164 ? 26.562 13.626 -48.621 1.00 88.12 164 TRP A C 1
ATOM 1282 O O . TRP A 1 164 ? 26.136 14.777 -48.571 1.00 88.12 164 TRP A O 1
ATOM 1292 N N . GLU A 1 165 ? 27.046 12.984 -47.556 1.00 80.56 165 GLU A N 1
ATOM 1293 C CA . GLU A 1 165 ? 27.255 13.625 -46.254 1.00 80.56 165 GLU A CA 1
ATOM 1294 C C . GLU A 1 165 ? 28.644 14.266 -46.134 1.00 80.56 165 GLU A C 1
ATOM 1296 O O . GLU A 1 165 ? 28.841 15.100 -45.251 1.00 80.56 165 GLU A O 1
ATOM 1301 N N . ALA A 1 166 ? 29.584 13.858 -46.995 1.00 77.00 166 ALA A N 1
ATOM 1302 C CA . ALA A 1 166 ? 30.960 14.349 -47.041 1.00 77.00 166 ALA A CA 1
ATOM 1303 C C . ALA A 1 166 ? 31.071 15.685 -47.789 1.00 77.00 166 ALA A C 1
ATOM 1305 O O . ALA A 1 166 ? 31.807 16.566 -47.288 1.00 77.00 166 ALA A O 1
#

pLDDT: mean 84.67, std 13.62, range [47.19, 98.56]

Mean predicted aligned error: 16.8 Å

Secondary structure (DSSP, 8-state):
-HHHHHHHHHHHHHTT--------HHHHHHHHHHHHHHHH-HHHHHHHHHHHHHHHHHHHHHHHH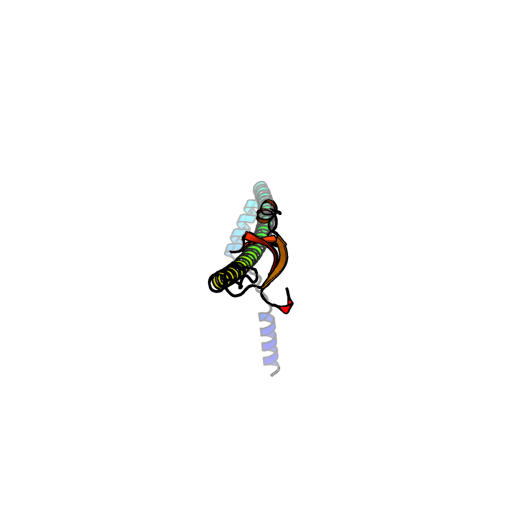HHHHHHHHHHHHHHHHHHHHHHHHHHHHHHHHHHHHHHHHHS----TT-TTSS--EEEEEEEESS---GGGTTT-TTEEEEE-TTSPEEEEEEEESSTTT-

Foldseek 3Di:
DVVVVVVVVVVVVVVPPDPPPDQDPVRVVVVVVVVVVCVVPVPVVVVVVVVVVVVVVVVVVVVVVVVVVVVVVVVVVVVVVVVVVVVVVVVVVVVVVVVVVVVCVVPPDPPQPPLVDDDKDWAWPDKAQPDDPCVVPVVAVQWDWDADPVNIIIITGGIGDDPVVD

Nearest PDB structures (foldseek):
  8gp6-assembly1_B  TM=4.278E-01  e=2.315E+00  Vaccinia virus WR
  2mk4-assembly1_A  TM=3.611E-01  e=7.032E+00  Aeromonas sobria
  8tt3-assembly1_K  TM=3.499E-01  e=8.462E+00  Caldimonas thermodepolymerans